Protein AF-A0A4V2B1T0-F1 (afdb_monomer)

Nearest PDB structures (foldseek):
  8rhe-assembly2_B  TM=5.627E-01  e=3.116E-02  Pseudomonas aeruginosa
  6sgb-assembly1_CJ  TM=3.171E-01  e=1.523E+00  Trypanosoma brucei brucei

Mean predicted aligned error: 12.09 Å

Solvent-accessible surface area (backbone atoms only — not comparable to full-atom values): 9733 Å² total; per-residue (Å²): 112,74,61,37,73,74,70,76,44,86,54,61,67,59,48,55,76,68,47,84,47,92,89,48,46,71,71,64,48,46,47,54,60,52,49,53,50,49,52,53,45,62,77,41,36,52,81,80,71,42,92,74,84,76,80,74,83,86,57,62,32,65,38,67,31,88,56,33,33,35,54,67,53,49,30,68,75,68,70,47,60,63,67,64,39,48,72,58,35,76,84,62,48,74,44,30,76,69,55,75,33,55,45,56,48,68,40,73,46,42,42,82,50,74,84,87,54,88,80,68,48,55,67,54,52,35,52,53,48,51,60,54,56,69,68,52,58,61,78,64,44,57,69,73,84,84,69,79,75,71,77,78,77,80,78,84,128

Sequence (157 aa):
MKAVRRLGTEDLEDIIENNKARSFGFASSNFFACLLAAIEVEKNAEKYFGKFDRERPHFFYEVELPTPILMKNLVRFMGVNEEGLLDLNPGFNSLVTKNSSAIPAKYRLRLPIDATNTQIDKEAHARVFLAGFDKIPESFRKISTSAAIKPKRRRNR

pLDDT: mean 82.3, std 14.71, range [39.59, 95.81]

Foldseek 3Di:
DVLCVVQVDPDLVCSLPVVPDPVCDPVNSCVVVVVVVVVVCVVPVCVVPNDDDDDDDFQWAWEFAQFWAQLVLCCVQVVADLVVQCVQCVVDDPCRNVSVGTDGGRDTGIGGDDPPDRPPDSVVVNVVSVVSVVPRPVVRRPPPPPPPPDPPPPDDD

Radius of gyration: 23.96 Å; Cα contacts (8 Å, |Δi|>4): 134; chains: 1; bounding box: 57×37×56 Å

Secondary structure (DSSP, 8-state):
-HHHHHHS---HHHHHHH---TTS-HHHHHHHHHHHHHHHHHHTHHHHH-S-PPPPPP-EEEEE-SS-B-HHHHHHHH---HHHHHHH-TT--HHHHTTSSPBPTT-EEEEEPPTT-SSS-HHHHHHHHHHHHHTS-HHHH----------------

Structure (mmCIF, N/CA/C/O backbone):
data_AF-A0A4V2B1T0-F1
#
_entry.id   AF-A0A4V2B1T0-F1
#
loop_
_atom_site.group_PDB
_atom_site.id
_atom_site.type_symbol
_atom_site.label_atom_id
_atom_site.label_alt_id
_atom_site.label_comp_id
_atom_site.label_asym_id
_atom_site.label_entity_id
_atom_site.label_seq_id
_atom_site.pdbx_PDB_ins_code
_atom_site.Cartn_x
_atom_site.Cartn_y
_atom_site.Cartn_z
_atom_site.occupancy
_atom_site.B_iso_or_equiv
_atom_site.auth_seq_id
_atom_site.auth_comp_id
_atom_site.auth_asym_id
_atom_site.auth_atom_id
_atom_site.pdbx_PDB_model_num
ATOM 1 N N . MET A 1 1 ? -13.746 -14.946 22.143 1.00 67.25 1 MET A N 1
ATOM 2 C CA . MET A 1 1 ? -12.995 -13.947 22.957 1.00 67.25 1 MET A CA 1
ATOM 3 C C . MET A 1 1 ? -12.875 -14.388 24.422 1.00 67.25 1 MET A C 1
ATOM 5 O O . MET A 1 1 ? -13.642 -15.241 24.851 1.00 67.25 1 MET A O 1
ATOM 9 N N . LYS A 1 2 ? -11.915 -13.859 25.204 1.00 78.88 2 LYS A N 1
ATOM 10 C CA . LYS A 1 2 ? -11.743 -14.188 26.643 1.00 78.88 2 LYS A CA 1
ATOM 11 C C . LYS A 1 2 ? -12.812 -13.534 27.538 1.00 78.88 2 LYS A C 1
ATOM 13 O O . LYS A 1 2 ? -13.217 -14.144 28.517 1.00 78.88 2 LYS A O 1
ATOM 18 N N . ALA A 1 3 ? -13.277 -12.334 27.178 1.00 81.62 3 ALA A N 1
ATOM 19 C CA . ALA A 1 3 ? -14.328 -11.605 27.896 1.00 81.62 3 ALA A CA 1
ATOM 20 C C . ALA A 1 3 ? -15.696 -12.294 27.778 1.00 81.62 3 ALA A C 1
ATOM 22 O O . ALA A 1 3 ? -16.270 -12.627 28.806 1.00 81.62 3 ALA A O 1
ATOM 23 N N . VAL A 1 4 ? -16.121 -12.631 26.552 1.00 85.44 4 VAL A N 1
ATOM 24 C CA . VAL A 1 4 ? -17.341 -13.419 26.269 1.00 85.44 4 VAL A CA 1
ATOM 25 C C . VAL A 1 4 ? -17.391 -14.701 27.101 1.00 85.44 4 VAL A C 1
ATOM 27 O O . VAL A 1 4 ? -18.356 -14.957 27.803 1.00 85.44 4 VAL A O 1
ATOM 30 N N . ARG A 1 5 ? -16.298 -15.478 27.125 1.00 85.81 5 ARG A N 1
ATOM 31 C CA . ARG A 1 5 ? -16.227 -16.719 27.919 1.00 85.81 5 ARG A CA 1
ATOM 32 C C . ARG A 1 5 ? -16.289 -16.503 29.432 1.00 85.81 5 ARG A C 1
ATOM 34 O O . ARG A 1 5 ? -16.680 -17.414 30.146 1.00 85.81 5 ARG A O 1
ATOM 41 N N . ARG A 1 6 ? -15.858 -15.339 29.926 1.00 85.06 6 ARG A N 1
ATOM 42 C CA . ARG A 1 6 ? -15.858 -15.026 31.361 1.00 85.06 6 ARG A CA 1
ATOM 43 C C . ARG A 1 6 ? -17.188 -14.430 31.824 1.00 85.06 6 ARG A C 1
ATOM 45 O O . ARG A 1 6 ? -17.564 -14.656 32.964 1.00 85.06 6 ARG A O 1
ATOM 52 N N . LEU A 1 7 ? -17.840 -13.643 30.972 1.00 87.38 7 LEU A N 1
ATOM 53 C CA . LEU A 1 7 ? -19.103 -12.966 31.271 1.00 87.38 7 LEU A CA 1
ATOM 54 C C . LEU A 1 7 ? -20.327 -13.760 30.795 1.00 87.38 7 LEU A C 1
ATOM 56 O O . LEU A 1 7 ? -21.432 -13.459 31.215 1.00 87.38 7 LEU A O 1
ATOM 60 N N . GLY A 1 8 ? -20.135 -14.778 29.950 1.00 89.25 8 GLY A N 1
ATOM 61 C CA . GLY A 1 8 ? -21.218 -15.616 29.432 1.00 89.25 8 GLY A CA 1
ATOM 62 C C . GLY A 1 8 ? -22.148 -14.900 28.451 1.00 89.25 8 GLY A C 1
ATOM 63 O O . GLY A 1 8 ? -23.212 -15.424 28.152 1.00 89.25 8 GLY A O 1
ATOM 64 N N . THR A 1 9 ? -21.752 -13.726 27.958 1.00 87.62 9 THR A N 1
ATOM 65 C CA . THR A 1 9 ? -22.556 -12.869 27.082 1.00 87.62 9 THR A CA 1
ATOM 66 C C . THR A 1 9 ? -21.744 -12.432 25.868 1.00 87.62 9 THR A C 1
ATOM 68 O O . THR A 1 9 ? -20.518 -12.283 25.938 1.00 87.62 9 THR A O 1
ATOM 71 N N . GLU A 1 10 ? -22.437 -12.257 24.750 1.00 85.19 10 GLU A N 1
ATOM 72 C CA . GLU A 1 10 ? -21.926 -11.606 23.541 1.00 85.19 10 GLU A CA 1
ATOM 73 C C . GLU A 1 10 ? -22.434 -10.164 23.422 1.00 85.19 10 GLU A C 1
ATOM 75 O O . GLU A 1 10 ? -22.021 -9.455 22.504 1.00 85.19 10 GLU A O 1
ATOM 80 N N . ASP A 1 11 ? -23.276 -9.725 24.367 1.00 85.69 11 ASP A N 1
ATOM 81 C CA . ASP A 1 11 ? -23.729 -8.345 24.464 1.00 85.69 11 ASP A CA 1
ATOM 82 C C . ASP A 1 11 ? -22.539 -7.437 24.781 1.00 85.69 11 ASP A C 1
ATOM 84 O O . ASP A 1 11 ? -21.805 -7.617 25.760 1.00 85.69 11 ASP A O 1
ATOM 88 N N . LEU A 1 12 ? -22.306 -6.481 23.890 1.00 79.06 12 LEU A N 1
ATOM 89 C CA . LEU A 1 12 ? -21.157 -5.607 23.978 1.00 79.06 12 LEU A CA 1
ATOM 90 C C . LEU A 1 12 ? -21.303 -4.577 25.099 1.00 79.06 12 LEU A C 1
ATOM 92 O O . LEU A 1 12 ? -20.283 -4.219 25.686 1.00 79.06 12 LEU A O 1
ATOM 96 N N . GLU A 1 13 ? -22.521 -4.134 25.419 1.00 84.00 13 GLU A N 1
ATOM 97 C CA . GLU A 1 13 ? -22.778 -3.213 26.531 1.00 84.00 13 GLU A CA 1
ATOM 98 C C . GLU A 1 13 ? -22.405 -3.894 27.850 1.00 84.00 13 GLU A C 1
ATOM 100 O O . GLU A 1 13 ? -21.560 -3.384 28.594 1.00 84.00 13 GLU A O 1
ATOM 105 N N . ASP A 1 14 ? -22.870 -5.131 28.052 1.00 86.06 14 ASP A N 1
ATOM 106 C CA . ASP A 1 14 ? -22.488 -5.950 29.206 1.00 86.06 14 ASP A CA 1
ATOM 107 C C . ASP A 1 14 ? -20.975 -6.185 29.274 1.00 86.06 14 ASP A C 1
ATOM 109 O O . ASP A 1 14 ? -20.371 -6.164 30.352 1.00 86.06 14 ASP A O 1
ATOM 113 N N . ILE A 1 15 ? -20.330 -6.433 28.129 1.00 85.62 15 ILE A N 1
ATOM 114 C CA . ILE A 1 15 ? -18.877 -6.607 28.073 1.00 85.62 15 ILE A CA 1
ATOM 115 C C . ILE A 1 15 ? -18.164 -5.301 28.423 1.00 85.62 15 ILE A C 1
ATOM 117 O O . ILE A 1 15 ? -17.129 -5.350 29.079 1.00 85.62 15 ILE A O 1
ATOM 121 N N . ILE A 1 16 ? -18.658 -4.141 28.006 1.00 82.50 16 ILE A N 1
ATOM 122 C CA . ILE A 1 16 ? -18.024 -2.857 28.304 1.00 82.50 16 ILE A CA 1
ATOM 123 C C . ILE A 1 16 ? -18.153 -2.522 29.795 1.00 82.50 16 ILE A C 1
ATOM 125 O O . ILE A 1 16 ? -17.154 -2.140 30.409 1.00 82.50 16 ILE A O 1
ATOM 129 N N . GLU A 1 17 ? -19.332 -2.717 30.383 1.00 83.75 17 GLU A N 1
ATOM 130 C CA . GLU A 1 17 ? -19.616 -2.364 31.777 1.00 83.75 17 GLU A CA 1
ATOM 131 C C . GLU A 1 17 ? -19.027 -3.364 32.782 1.00 83.75 17 GLU A C 1
ATOM 133 O O . GLU A 1 17 ? -18.433 -2.979 33.793 1.00 83.75 17 GLU A O 1
ATOM 138 N N . ASN A 1 18 ? -19.137 -4.666 32.503 1.00 85.25 18 ASN A N 1
ATOM 139 C CA . ASN A 1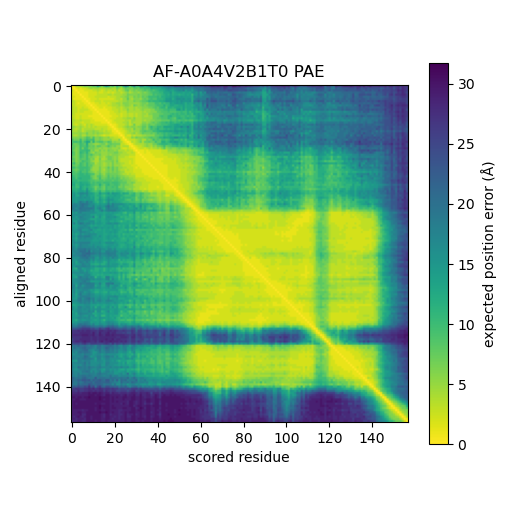 18 ? -18.857 -5.709 33.494 1.00 85.25 18 ASN A CA 1
ATOM 140 C C . ASN A 1 18 ? -17.480 -6.375 33.334 1.00 85.25 18 ASN A C 1
ATOM 142 O O . ASN A 1 18 ? -17.062 -7.196 34.164 1.00 85.25 18 ASN A O 1
ATOM 146 N N . ASN A 1 19 ? -16.707 -6.037 32.298 1.00 84.44 19 ASN A N 1
ATOM 147 C CA . ASN A 1 19 ? -15.397 -6.643 32.067 1.00 84.44 19 ASN A CA 1
ATOM 148 C C . ASN A 1 19 ? -14.296 -6.062 32.969 1.00 84.44 19 ASN A C 1
ATOM 150 O O . ASN A 1 19 ? -13.516 -5.201 32.585 1.00 84.44 19 ASN A O 1
ATOM 154 N N . LYS A 1 20 ? -14.122 -6.670 34.146 1.00 83.06 20 LYS A N 1
ATOM 155 C CA . LYS A 1 20 ? -13.076 -6.324 35.130 1.00 83.06 20 LYS A CA 1
ATOM 156 C C . LYS A 1 20 ? -11.668 -6.862 34.807 1.00 83.06 20 LYS A C 1
ATOM 158 O O . LYS A 1 20 ? -10.882 -7.138 35.710 1.00 83.06 20 LYS A O 1
ATOM 163 N N . ALA A 1 21 ? -11.335 -7.153 33.545 1.00 84.12 21 ALA A N 1
ATOM 164 C CA . ALA A 1 21 ? -9.990 -7.647 33.220 1.00 84.12 21 ALA A CA 1
ATOM 165 C C . ALA A 1 21 ? -8.967 -6.508 33.310 1.00 84.12 21 ALA A C 1
ATOM 167 O O . ALA A 1 21 ? -9.175 -5.467 32.711 1.00 84.12 21 ALA A O 1
ATOM 168 N N . ARG A 1 22 ? -7.805 -6.724 33.945 1.00 81.38 22 ARG A N 1
ATOM 169 C CA . ARG A 1 22 ? -6.729 -5.708 34.011 1.00 81.38 22 ARG A CA 1
ATOM 170 C C . ARG A 1 22 ? -6.265 -5.215 32.630 1.00 81.38 22 ARG A C 1
ATOM 172 O O . ARG A 1 22 ? -5.803 -4.090 32.504 1.00 81.38 22 ARG A O 1
ATOM 179 N N . SER A 1 23 ? -6.373 -6.063 31.608 1.00 80.69 23 SER A N 1
ATOM 180 C CA . SER A 1 23 ? -6.052 -5.728 30.215 1.00 80.69 23 SER A CA 1
ATOM 181 C C . SER A 1 23 ? -7.165 -4.966 29.488 1.00 80.69 23 SER A C 1
ATOM 183 O O . SER A 1 23 ? -6.931 -4.480 28.390 1.00 80.69 23 SER A O 1
ATOM 185 N N . PHE A 1 24 ? -8.375 -4.922 30.048 1.00 77.00 24 PHE A N 1
ATOM 186 C CA . PHE A 1 24 ? -9.532 -4.226 29.497 1.00 77.00 24 PHE A CA 1
ATOM 187 C C . PHE A 1 24 ? -9.781 -2.979 30.343 1.00 77.00 24 PHE A C 1
ATOM 189 O O . PHE A 1 24 ? -10.419 -3.028 31.389 1.00 77.00 24 PHE A O 1
ATOM 196 N N . GLY A 1 25 ? -9.165 -1.879 29.922 1.00 76.06 25 GLY A N 1
ATOM 197 C CA . GLY A 1 25 ? -9.263 -0.589 30.598 1.00 76.06 25 GLY A CA 1
ATOM 198 C C . GLY A 1 25 ? -10.070 0.421 29.791 1.00 76.06 25 GLY A C 1
ATOM 199 O O . GLY A 1 25 ? -10.672 0.090 28.770 1.00 76.06 25 GLY A O 1
ATOM 200 N N . PHE A 1 26 ? -9.994 1.683 30.215 1.00 73.69 26 PHE A N 1
ATOM 201 C CA . PHE A 1 26 ? -10.675 2.817 29.586 1.00 73.69 26 PHE A CA 1
ATOM 202 C C . PHE A 1 26 ? -10.516 2.857 28.057 1.00 73.69 26 PHE A C 1
ATOM 204 O O . PHE A 1 26 ? -11.496 3.019 27.342 1.00 73.69 26 PHE A O 1
ATOM 211 N N . ALA A 1 27 ? -9.306 2.625 27.535 1.00 70.25 27 ALA A N 1
ATOM 212 C CA . ALA A 1 27 ? -9.055 2.642 26.092 1.00 70.25 27 ALA A CA 1
ATOM 213 C C . ALA A 1 27 ? -9.798 1.529 25.325 1.00 70.25 27 ALA A C 1
ATOM 215 O O . ALA A 1 27 ? -10.306 1.769 24.234 1.00 70.25 27 ALA A O 1
ATOM 216 N N . SER A 1 28 ? -9.879 0.318 25.888 1.00 75.19 28 SER A N 1
ATOM 217 C CA . SER A 1 28 ? -10.579 -0.809 25.255 1.00 75.19 28 SER A CA 1
ATOM 218 C C . SER A 1 28 ? -12.099 -0.654 25.314 1.00 75.19 28 SER A C 1
ATOM 220 O O . SER A 1 28 ? -12.778 -1.067 24.382 1.00 75.19 28 SER A O 1
ATOM 222 N N . SER A 1 29 ? -12.616 -0.044 26.384 1.00 74.06 29 SER A N 1
ATOM 223 C CA . SER A 1 29 ? -14.033 0.306 26.536 1.00 74.06 29 SER A CA 1
ATOM 224 C C . SER A 1 29 ? -14.434 1.444 25.584 1.00 74.06 29 SER A C 1
ATOM 226 O O . SER A 1 29 ? -15.401 1.315 24.835 1.00 74.06 29 SER A O 1
ATOM 228 N N . ASN A 1 30 ? -13.636 2.514 25.516 1.00 83.94 30 ASN A N 1
ATOM 229 C CA . ASN A 1 30 ? -13.925 3.677 24.674 1.00 83.94 30 ASN A CA 1
ATOM 230 C C . ASN A 1 30 ? -13.824 3.380 23.167 1.00 83.94 30 ASN A C 1
ATOM 232 O O . ASN A 1 30 ? -14.420 4.083 22.357 1.00 83.94 30 ASN A O 1
ATOM 236 N N . PHE A 1 31 ? -13.106 2.324 22.770 1.00 83.50 31 PHE A N 1
ATOM 237 C CA . PHE A 1 31 ? -12.982 1.943 21.362 1.00 83.50 31 PHE A CA 1
ATOM 238 C C . PHE A 1 31 ? -14.345 1.776 20.678 1.00 83.50 31 PHE A C 1
ATOM 240 O O . PHE A 1 31 ? -14.503 2.197 19.536 1.00 83.50 31 PHE A O 1
ATOM 247 N N . PHE A 1 32 ? -15.338 1.215 21.375 1.00 78.56 32 PHE A N 1
ATOM 248 C CA . PHE A 1 32 ? -16.670 1.028 20.805 1.00 78.56 32 PHE A CA 1
ATOM 249 C C . PHE A 1 32 ? -17.399 2.354 20.576 1.00 78.56 32 PHE A C 1
ATOM 251 O O . PHE A 1 32 ? -17.890 2.592 19.475 1.00 78.56 32 PHE A O 1
ATOM 258 N N . ALA A 1 33 ? -17.406 3.242 21.573 1.00 83.88 33 ALA A N 1
ATOM 259 C CA . ALA A 1 33 ? -18.003 4.568 21.440 1.00 83.88 33 ALA A CA 1
ATOM 260 C C . ALA A 1 33 ? -17.334 5.370 20.313 1.00 83.88 33 ALA A C 1
ATOM 262 O O . ALA A 1 33 ? -18.017 5.971 19.486 1.00 83.88 33 ALA A O 1
ATOM 263 N N . CYS A 1 34 ? -16.002 5.313 20.217 1.00 89.00 34 CYS A N 1
ATOM 264 C CA . CYS A 1 34 ? -15.258 5.938 19.127 1.00 89.00 34 CYS A CA 1
ATOM 265 C C . CYS A 1 34 ? -15.577 5.317 17.760 1.00 89.00 34 CYS A C 1
ATOM 267 O O . CYS A 1 34 ? -15.687 6.053 16.783 1.00 89.00 34 CYS A O 1
ATOM 269 N N . LEU A 1 35 ? -15.743 3.994 17.670 1.00 89.31 35 LEU A N 1
ATOM 270 C CA . LEU A 1 35 ? -16.115 3.318 16.426 1.00 89.31 35 LEU A CA 1
ATOM 271 C C . LEU A 1 35 ? -17.529 3.703 15.980 1.00 89.31 35 LEU A C 1
ATOM 273 O O . LEU A 1 35 ? -17.723 4.029 14.812 1.00 89.31 35 LEU A O 1
ATOM 277 N N . LEU A 1 36 ? -18.503 3.701 16.894 1.00 90.00 36 LEU A N 1
ATOM 278 C CA . LEU A 1 36 ? -19.866 4.146 16.600 1.00 90.00 36 LEU A CA 1
ATOM 279 C C . LEU A 1 36 ? -19.890 5.611 16.164 1.00 90.00 36 LEU A C 1
ATOM 281 O O . LEU A 1 36 ? -20.514 5.931 15.157 1.00 90.00 36 LEU A O 1
ATOM 285 N N . ALA A 1 37 ? -19.163 6.481 16.870 1.00 91.50 37 ALA A N 1
ATOM 286 C CA . ALA A 1 37 ? -19.023 7.879 16.487 1.00 91.50 37 ALA A CA 1
ATOM 287 C C . ALA A 1 37 ? -18.379 8.023 15.099 1.00 91.50 37 ALA A C 1
ATOM 289 O O . ALA A 1 37 ? -18.849 8.815 14.291 1.00 91.50 37 ALA A O 1
ATOM 290 N N . ALA A 1 38 ? -17.346 7.235 14.786 1.00 93.94 38 ALA A N 1
ATOM 291 C CA . ALA A 1 38 ? -16.712 7.246 13.471 1.00 93.94 38 ALA A CA 1
ATOM 292 C C . ALA A 1 38 ? -17.670 6.786 12.359 1.00 93.94 38 ALA A C 1
ATOM 294 O O . ALA A 1 38 ? -17.712 7.413 11.306 1.00 93.94 38 ALA A O 1
ATOM 295 N N . ILE A 1 39 ? -18.469 5.738 12.596 1.00 93.62 39 ILE A N 1
ATOM 296 C CA . ILE A 1 39 ? -19.494 5.265 11.650 1.00 93.62 39 ILE A CA 1
ATOM 297 C C . ILE A 1 39 ? -20.583 6.326 11.452 1.00 93.62 39 ILE A C 1
ATOM 299 O O . ILE A 1 39 ? -21.005 6.572 10.325 1.00 93.62 39 ILE A O 1
ATOM 303 N N . GLU A 1 40 ? -21.035 6.967 12.529 1.00 95.12 40 GLU A N 1
ATOM 304 C CA . GLU A 1 40 ? -22.026 8.046 12.469 1.00 95.12 40 GLU A CA 1
ATOM 305 C C . GLU A 1 40 ? -21.499 9.242 11.665 1.00 95.12 40 GLU A C 1
ATOM 307 O O . GLU A 1 40 ? -22.202 9.780 10.807 1.00 95.12 40 GLU A O 1
ATOM 312 N N . VAL A 1 41 ? -20.243 9.629 11.897 1.00 94.25 41 VAL A N 1
ATOM 313 C CA . VAL A 1 41 ? -19.569 10.700 11.156 1.00 94.25 41 VAL A CA 1
ATOM 314 C C . VAL A 1 41 ? -19.362 10.320 9.688 1.00 94.25 41 VAL A C 1
ATOM 316 O O . VAL A 1 41 ? -19.552 11.171 8.828 1.00 94.25 41 VAL A O 1
ATOM 319 N N . GLU A 1 42 ? -19.030 9.067 9.370 1.00 91.19 42 GLU A N 1
ATOM 320 C CA . GLU A 1 42 ? -18.855 8.592 7.987 1.00 91.19 42 GLU A CA 1
ATOM 321 C C . GLU A 1 42 ? -20.173 8.609 7.197 1.00 91.19 42 GLU A C 1
ATOM 323 O O . GLU A 1 42 ? -20.219 9.134 6.079 1.00 91.19 42 GLU A O 1
ATOM 328 N N . LYS A 1 43 ? -21.264 8.120 7.802 1.00 92.12 43 LYS A N 1
ATOM 329 C CA . LYS A 1 43 ? -22.605 8.121 7.194 1.00 92.12 43 LYS A CA 1
ATOM 330 C C . LYS A 1 43 ? -23.157 9.526 6.993 1.00 92.12 43 LYS A C 1
ATOM 332 O O . LYS A 1 43 ? -23.838 9.784 6.005 1.00 92.12 43 LYS A O 1
ATOM 337 N N . ASN A 1 44 ? -22.849 10.433 7.915 1.00 93.19 44 ASN A N 1
ATOM 338 C CA . ASN A 1 44 ? -23.315 11.815 7.893 1.00 93.19 44 ASN A CA 1
ATOM 339 C C . ASN A 1 44 ? -22.184 12.793 7.545 1.00 93.19 44 ASN A C 1
ATOM 341 O O . ASN A 1 44 ? -22.180 13.927 8.024 1.00 93.19 44 ASN A O 1
ATOM 345 N N . ALA A 1 45 ? -21.213 12.381 6.727 1.00 91.25 45 ALA A N 1
ATOM 346 C CA . ALA A 1 45 ? -20.004 13.169 6.497 1.00 91.25 45 ALA A CA 1
ATOM 347 C C . ALA A 1 45 ? -20.304 14.584 5.973 1.00 91.25 45 ALA A C 1
ATOM 349 O O . ALA A 1 45 ? -19.663 15.539 6.404 1.00 91.25 45 ALA A O 1
ATOM 350 N N . GLU A 1 46 ? -21.331 14.748 5.131 1.00 92.94 46 GLU A N 1
ATOM 351 C CA . GLU A 1 46 ? -21.737 16.070 4.634 1.00 92.94 46 GLU A CA 1
ATOM 352 C C . GLU A 1 46 ? -22.203 17.025 5.743 1.00 92.94 46 GLU A C 1
ATOM 354 O O . GLU A 1 46 ? -21.974 18.230 5.663 1.00 92.94 46 GLU A O 1
ATOM 359 N N . LYS A 1 47 ? -22.817 16.502 6.812 1.00 94.00 47 LYS A N 1
ATOM 360 C CA . LYS A 1 47 ? -23.257 17.299 7.966 1.00 94.00 47 LYS A CA 1
ATOM 361 C C . LYS A 1 47 ? -22.072 17.869 8.745 1.00 94.00 47 LYS A C 1
ATOM 363 O O . LYS A 1 47 ? -22.164 18.981 9.257 1.00 94.00 47 LYS A O 1
ATOM 368 N N . TYR A 1 48 ? -20.989 17.101 8.868 1.00 92.12 48 TYR A N 1
ATOM 369 C CA . TYR A 1 48 ? -19.830 17.463 9.689 1.00 92.12 48 TYR A CA 1
ATOM 370 C C . TYR A 1 48 ? -18.736 18.195 8.902 1.00 92.12 48 TYR A C 1
ATOM 372 O O . TYR A 1 48 ? -18.058 19.049 9.467 1.00 92.12 48 TYR A O 1
ATOM 380 N N . PHE A 1 49 ? -18.578 17.886 7.612 1.00 90.94 49 PHE A N 1
ATOM 381 C CA . PHE A 1 49 ? -17.499 18.403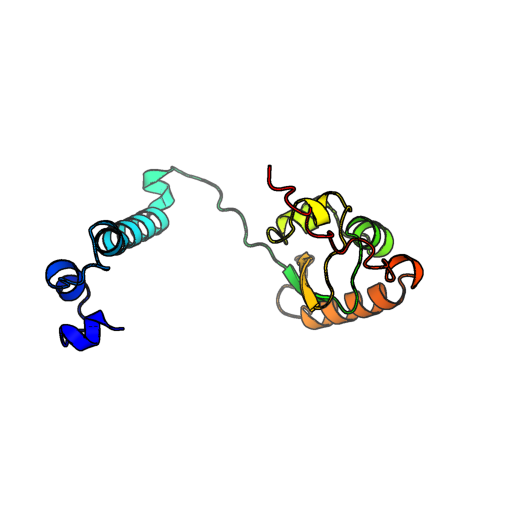 6.763 1.00 90.94 49 PHE A CA 1
ATOM 382 C C . PHE A 1 49 ? -17.990 19.260 5.584 1.00 90.94 49 PHE A C 1
ATOM 384 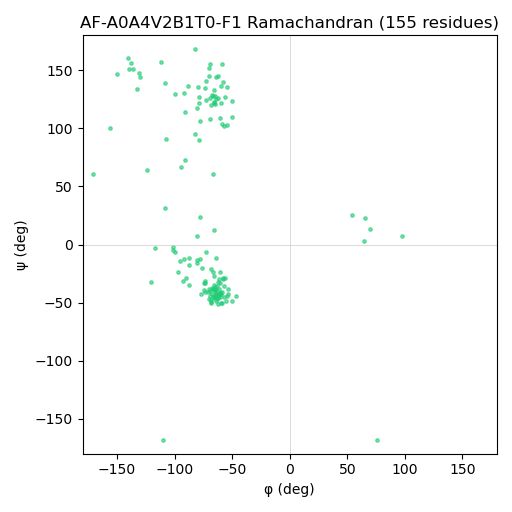O O . PHE A 1 49 ? -17.170 19.820 4.859 1.00 90.94 49 PHE A O 1
ATOM 391 N N . GLY A 1 50 ? -19.306 19.403 5.391 1.00 91.88 50 GLY A N 1
ATOM 392 C CA . GLY A 1 50 ? -19.886 20.072 4.224 1.00 91.88 50 GLY A CA 1
ATOM 393 C C . GLY A 1 50 ? -19.837 19.198 2.968 1.00 91.88 50 GLY A C 1
ATOM 394 O O . GLY A 1 50 ? -19.556 18.005 3.032 1.00 91.88 50 GLY A O 1
ATOM 395 N N . LYS A 1 51 ? -20.115 19.779 1.798 1.00 90.69 51 LYS A N 1
ATOM 396 C CA . LYS A 1 51 ? -19.975 19.05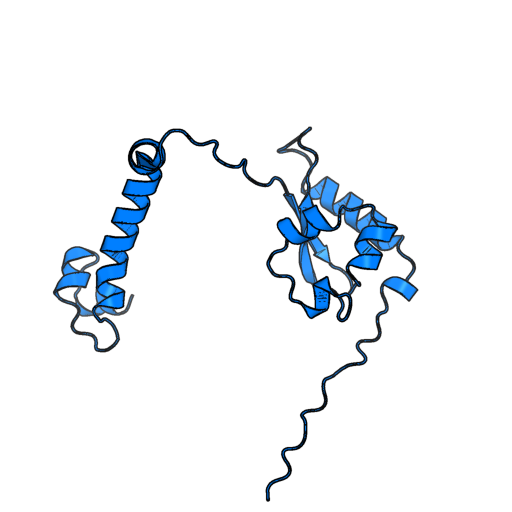6 0.525 1.00 90.69 51 LYS A CA 1
ATOM 397 C C . LYS A 1 51 ? -18.495 18.890 0.190 1.00 90.69 51 LYS A C 1
ATOM 399 O O . LYS A 1 51 ? -17.779 19.884 0.099 1.00 90.69 51 LYS A O 1
ATOM 404 N N . PHE A 1 52 ? -18.063 17.655 -0.026 1.00 86.06 52 PHE A N 1
ATOM 405 C CA . PHE A 1 52 ? -16.714 17.327 -0.475 1.00 86.06 52 PHE A CA 1
ATOM 406 C C . PHE A 1 52 ? -16.762 16.208 -1.511 1.00 86.06 52 PHE A C 1
ATOM 408 O O . PHE A 1 52 ? -17.645 15.348 -1.480 1.00 86.06 52 PHE A O 1
ATOM 415 N N . ASP A 1 53 ? -15.786 16.208 -2.411 1.00 84.38 53 ASP A N 1
ATOM 416 C CA . ASP A 1 53 ? -15.622 15.130 -3.374 1.00 84.38 53 ASP A CA 1
ATOM 417 C C . ASP A 1 53 ? -14.910 13.958 -2.702 1.00 84.38 53 ASP A C 1
ATOM 419 O O . ASP A 1 53 ? -13.771 14.070 -2.243 1.00 84.38 53 ASP A O 1
ATOM 423 N N . ARG A 1 54 ? -15.593 12.812 -2.626 1.00 81.94 54 ARG A N 1
ATOM 424 C CA . ARG A 1 54 ? -14.964 11.567 -2.181 1.00 81.94 54 ARG A CA 1
ATOM 425 C C . ARG A 1 54 ? -13.925 11.151 -3.218 1.00 81.94 54 ARG A C 1
ATOM 427 O O . ARG A 1 54 ? -14.237 11.029 -4.405 1.00 81.94 54 ARG A O 1
ATOM 434 N N . GLU A 1 55 ? -12.706 10.895 -2.756 1.00 81.44 55 GLU A N 1
ATOM 435 C CA . GLU A 1 55 ? -11.670 10.325 -3.606 1.00 81.44 55 GLU A CA 1
ATOM 436 C C . GLU A 1 55 ? -12.138 8.968 -4.149 1.00 81.44 55 GLU A C 1
ATOM 438 O O . GLU A 1 55 ? -12.757 8.161 -3.445 1.00 81.44 55 GLU A O 1
ATOM 443 N N . ARG A 1 56 ? -11.909 8.737 -5.443 1.00 77.31 56 ARG A N 1
ATOM 444 C CA . ARG A 1 56 ? -12.355 7.506 -6.096 1.00 77.31 56 ARG A CA 1
ATOM 445 C C . ARG A 1 56 ? -11.518 6.330 -5.587 1.00 77.31 56 ARG A C 1
ATOM 447 O O . ARG A 1 56 ? -10.316 6.496 -5.388 1.00 77.31 56 ARG A O 1
ATOM 454 N N . PRO A 1 57 ? -12.105 5.129 -5.441 1.00 76.31 57 PRO A N 1
ATOM 455 C CA . PRO A 1 57 ? -11.332 3.943 -5.100 1.00 76.31 57 PRO A CA 1
ATOM 456 C C . PRO A 1 57 ? -10.179 3.741 -6.086 1.00 76.31 57 PRO A C 1
ATOM 458 O O . PRO A 1 57 ? -10.375 3.827 -7.300 1.00 76.31 57 PRO A O 1
ATOM 461 N N . HIS A 1 58 ? -8.989 3.427 -5.575 1.00 76.19 58 HIS A N 1
ATOM 462 C CA . HIS A 1 58 ? -7.876 3.040 -6.432 1.00 76.19 58 HIS A CA 1
ATOM 463 C C . HIS A 1 58 ? -8.185 1.705 -7.120 1.00 76.19 58 HIS A C 1
ATOM 465 O O . HIS A 1 58 ? -8.391 0.683 -6.459 1.00 76.19 58 HIS A O 1
ATOM 471 N N . PHE A 1 59 ? -8.179 1.696 -8.452 1.00 82.88 59 PHE A N 1
ATOM 472 C CA . PHE A 1 59 ? -8.262 0.470 -9.239 1.00 82.88 59 PHE A CA 1
ATOM 473 C C . PHE A 1 59 ? -6.853 -0.051 -9.524 1.00 82.88 59 PHE A C 1
ATOM 475 O O . PHE A 1 59 ? -6.068 0.581 -10.230 1.00 82.88 59 PHE A O 1
ATOM 482 N N . PHE A 1 60 ? -6.533 -1.215 -8.962 1.00 89.19 60 PHE A N 1
ATOM 483 C CA . PHE A 1 60 ? -5.235 -1.861 -9.129 1.00 89.19 60 PHE A CA 1
ATOM 484 C C . PHE A 1 60 ? -5.364 -3.382 -9.279 1.00 89.19 60 PHE A C 1
ATOM 486 O O . PHE A 1 60 ? -6.367 -3.996 -8.880 1.00 89.19 60 PHE A O 1
ATOM 493 N N . TYR A 1 61 ? -4.317 -3.992 -9.834 1.00 90.56 61 TYR A N 1
ATOM 494 C CA . TYR A 1 61 ? -4.063 -5.431 -9.772 1.00 90.56 61 TYR A CA 1
ATOM 495 C C . TYR A 1 61 ? -2.835 -5.717 -8.913 1.00 90.56 61 TYR A C 1
ATOM 497 O O . TYR A 1 61 ? -1.988 -4.848 -8.705 1.00 90.56 61 TYR A O 1
ATOM 505 N N . GLU A 1 62 ? -2.763 -6.939 -8.392 1.00 93.06 62 GLU A N 1
ATOM 506 C CA . GLU A 1 62 ? -1.623 -7.416 -7.615 1.00 93.06 62 GLU A CA 1
ATOM 507 C C . GLU A 1 62 ? -0.838 -8.446 -8.423 1.00 93.06 62 GLU A C 1
ATOM 509 O O . GLU A 1 62 ? -1.417 -9.315 -9.076 1.00 93.06 62 GLU A O 1
ATOM 514 N N . VAL A 1 63 ? 0.487 -8.366 -8.344 1.00 94.12 63 VAL A N 1
ATOM 515 C CA . VAL A 1 63 ? 1.397 -9.369 -8.892 1.00 94.12 63 VAL A CA 1
ATOM 516 C C . VAL A 1 63 ? 2.454 -9.729 -7.858 1.00 94.12 63 VAL A C 1
ATOM 518 O O . VAL A 1 63 ? 3.027 -8.862 -7.199 1.00 94.12 63 VAL A O 1
ATOM 521 N N . GLU A 1 64 ? 2.707 -11.023 -7.686 1.00 95.38 64 GLU A N 1
ATOM 522 C CA . GLU A 1 64 ? 3.793 -11.488 -6.831 1.00 95.38 64 GLU A CA 1
ATOM 523 C C . GLU A 1 64 ? 5.122 -11.360 -7.582 1.00 95.38 64 GLU A C 1
ATOM 525 O O . GLU A 1 64 ? 5.287 -11.928 -8.661 1.00 95.38 64 GLU A O 1
ATOM 530 N N . LEU A 1 65 ? 6.073 -10.606 -7.023 1.00 93.06 65 LEU A N 1
ATOM 531 C CA . LEU A 1 65 ? 7.371 -10.394 -7.664 1.00 93.06 65 LEU A CA 1
ATOM 532 C C . LEU A 1 65 ? 8.209 -11.686 -7.684 1.00 93.06 65 LEU A C 1
ATOM 534 O O . LEU A 1 65 ? 8.575 -12.175 -6.610 1.00 93.06 65 LEU A O 1
ATOM 538 N N . PRO A 1 66 ? 8.602 -12.205 -8.865 1.00 92.06 66 PRO A N 1
ATOM 539 C CA . PRO A 1 66 ? 9.371 -13.450 -8.950 1.00 92.06 66 PRO A CA 1
ATOM 540 C C . PRO A 1 66 ? 10.775 -13.331 -8.347 1.00 92.06 66 PRO A C 1
ATOM 542 O O . PRO A 1 66 ? 11.267 -14.244 -7.685 1.00 92.06 66 PRO A O 1
ATOM 545 N N . THR A 1 67 ? 11.426 -12.186 -8.561 1.00 91.88 67 THR A N 1
ATOM 546 C CA . THR A 1 67 ? 12.789 -11.906 -8.099 1.00 91.88 67 THR A CA 1
ATOM 547 C C . THR A 1 67 ? 12.889 -10.492 -7.539 1.00 91.88 67 THR A C 1
ATOM 549 O O . THR A 1 67 ? 12.107 -9.627 -7.942 1.00 91.88 67 THR A O 1
ATOM 552 N N . PRO A 1 68 ? 13.866 -10.210 -6.660 1.00 92.69 68 PRO A N 1
ATOM 553 C CA . PRO A 1 68 ? 14.067 -8.859 -6.161 1.00 92.69 68 PRO A CA 1
ATOM 554 C C . PRO A 1 68 ? 14.420 -7.886 -7.293 1.00 92.69 68 PRO A C 1
ATOM 556 O O . PRO A 1 68 ? 15.116 -8.251 -8.238 1.00 92.69 68 PRO A O 1
ATOM 559 N N . ILE A 1 69 ? 13.967 -6.636 -7.198 1.00 93.12 69 ILE A N 1
ATOM 560 C CA . ILE A 1 69 ? 14.269 -5.599 -8.196 1.00 93.12 69 ILE A CA 1
ATOM 561 C C . ILE A 1 69 ? 14.303 -4.206 -7.552 1.00 93.12 69 ILE A C 1
ATOM 563 O O . ILE A 1 69 ? 13.568 -3.938 -6.604 1.00 93.12 69 ILE A O 1
ATOM 567 N N . LEU A 1 70 ? 15.161 -3.302 -8.041 1.00 94.00 70 LEU A N 1
ATOM 568 C CA . LEU A 1 70 ? 15.115 -1.891 -7.635 1.00 94.00 70 LEU A CA 1
ATOM 569 C C . LEU A 1 70 ? 13.903 -1.216 -8.277 1.00 94.00 70 LEU A C 1
ATOM 571 O O . LEU A 1 70 ? 13.641 -1.417 -9.464 1.00 94.00 70 LEU A O 1
ATOM 575 N N . MET A 1 71 ? 13.234 -0.346 -7.525 1.00 93.62 71 MET A N 1
ATOM 576 C CA . MET A 1 71 ? 12.070 0.407 -7.998 1.00 93.62 71 MET A CA 1
ATOM 577 C C . MET A 1 71 ? 12.370 1.177 -9.297 1.00 93.62 71 MET A C 1
ATOM 579 O O . MET A 1 71 ? 11.615 1.082 -10.257 1.00 93.62 71 MET A O 1
ATOM 583 N N . LYS A 1 72 ? 13.539 1.822 -9.397 1.00 92.94 72 LYS A N 1
ATOM 584 C CA . LYS A 1 72 ? 13.983 2.538 -10.605 1.00 92.94 72 LYS A CA 1
ATOM 585 C C . LYS A 1 72 ? 14.107 1.643 -11.840 1.00 92.94 72 LYS A C 1
ATOM 587 O O . LYS A 1 72 ? 13.888 2.104 -12.953 1.00 92.94 72 LYS A O 1
ATOM 592 N N . ASN A 1 73 ? 14.483 0.373 -11.663 1.00 92.81 73 ASN A N 1
ATOM 593 C CA . ASN A 1 73 ? 14.591 -0.566 -12.780 1.00 92.81 73 ASN A CA 1
ATOM 594 C C . ASN A 1 73 ? 13.190 -0.962 -13.240 1.00 92.81 73 ASN A C 1
ATOM 596 O O . ASN A 1 73 ? 12.934 -1.012 -14.436 1.00 92.81 73 ASN A O 1
ATOM 600 N N . LEU A 1 74 ? 12.282 -1.191 -12.292 1.00 91.00 74 LEU A N 1
ATOM 601 C CA . LEU A 1 74 ? 10.891 -1.477 -12.598 1.00 91.00 74 LEU A CA 1
ATOM 602 C C . LEU A 1 74 ? 10.244 -0.320 -13.379 1.00 91.00 74 LEU A C 1
ATOM 604 O O . LEU A 1 74 ? 9.722 -0.552 -14.462 1.00 91.00 74 LEU A O 1
ATOM 608 N N . VAL A 1 75 ? 10.371 0.918 -12.891 1.00 92.31 75 VAL A N 1
ATOM 609 C CA . VAL A 1 75 ? 9.897 2.137 -13.576 1.00 92.31 75 VAL A CA 1
ATOM 610 C C . VAL A 1 75 ? 10.501 2.245 -14.980 1.00 92.31 75 VAL A C 1
ATOM 612 O O . VAL A 1 75 ? 9.778 2.396 -15.961 1.00 92.31 75 VAL A O 1
ATOM 615 N N . ARG A 1 76 ? 11.825 2.079 -15.102 1.00 91.31 76 ARG A N 1
ATOM 616 C CA . ARG A 1 76 ? 12.544 2.200 -16.379 1.00 91.31 76 ARG A CA 1
ATOM 617 C C . ARG A 1 76 ? 12.128 1.163 -17.421 1.00 91.31 76 ARG A C 1
ATOM 619 O O . ARG A 1 76 ? 11.983 1.515 -18.585 1.00 91.31 76 ARG A O 1
ATOM 626 N N . PHE A 1 77 ? 12.040 -0.111 -17.043 1.00 90.44 77 PHE A N 1
ATOM 627 C CA . PHE A 1 77 ? 11.832 -1.198 -18.006 1.00 90.44 77 PHE A CA 1
ATOM 628 C C . PHE A 1 77 ? 10.357 -1.507 -18.256 1.00 90.44 77 PHE A C 1
ATOM 630 O O . PHE A 1 77 ? 10.022 -1.957 -19.347 1.00 90.44 77 PHE A O 1
ATOM 637 N N . MET A 1 78 ? 9.489 -1.265 -17.272 1.00 88.31 78 MET A N 1
ATOM 638 C CA . MET A 1 78 ? 8.054 -1.543 -17.382 1.00 88.31 78 MET A CA 1
ATOM 639 C C . MET A 1 78 ? 7.225 -0.294 -17.698 1.00 88.31 78 MET A C 1
ATOM 641 O O . MET A 1 78 ? 6.027 -0.419 -17.918 1.00 88.31 78 MET A O 1
ATOM 645 N N . GLY A 1 79 ? 7.832 0.901 -17.710 1.00 86.38 79 GLY A N 1
ATOM 646 C CA . GLY A 1 79 ? 7.139 2.153 -18.030 1.00 86.38 79 GLY A CA 1
ATOM 647 C C . GLY A 1 79 ? 6.069 2.545 -17.008 1.00 86.38 79 GLY A C 1
ATOM 648 O O . GLY A 1 79 ? 5.133 3.264 -17.343 1.00 86.38 79 GLY A O 1
ATOM 649 N N . VAL A 1 80 ? 6.175 2.049 -15.774 1.00 86.81 80 VAL A N 1
ATOM 650 C CA . VAL A 1 80 ? 5.215 2.341 -14.703 1.00 86.81 80 VAL A CA 1
ATOM 651 C C . VAL A 1 80 ? 5.528 3.712 -14.111 1.00 86.81 80 VAL A C 1
ATOM 653 O O . VAL A 1 80 ? 6.690 4.000 -13.834 1.00 86.81 80 VAL A O 1
ATOM 656 N N . ASN A 1 81 ? 4.505 4.538 -13.879 1.00 88.81 81 ASN A N 1
ATOM 657 C CA . ASN A 1 81 ? 4.671 5.822 -13.198 1.00 88.81 81 ASN A CA 1
ATOM 658 C C . ASN A 1 81 ? 5.180 5.611 -11.758 1.00 88.81 81 ASN A C 1
ATOM 660 O O . ASN A 1 81 ? 4.565 4.872 -10.991 1.00 88.81 81 ASN A O 1
ATOM 664 N N . GLU A 1 82 ? 6.284 6.268 -11.396 1.00 91.06 82 GLU A N 1
ATOM 665 C CA . GLU A 1 82 ? 6.893 6.180 -10.065 1.00 91.06 82 GLU A CA 1
ATOM 666 C C . GLU A 1 82 ? 5.954 6.690 -8.968 1.00 91.06 82 GLU A C 1
ATOM 668 O O . GLU A 1 82 ? 5.768 5.996 -7.972 1.00 91.06 82 GLU A O 1
ATOM 673 N N . GLU A 1 83 ? 5.316 7.846 -9.166 1.00 91.00 83 GLU A N 1
ATOM 674 C CA . GLU A 1 83 ? 4.403 8.437 -8.175 1.00 91.00 83 GLU A CA 1
ATOM 675 C C . GLU A 1 83 ? 3.206 7.516 -7.924 1.00 91.00 83 GLU A C 1
ATOM 677 O O . GLU A 1 83 ? 2.976 7.083 -6.797 1.00 91.00 83 GLU A O 1
ATOM 682 N N . GLY A 1 84 ? 2.535 7.078 -8.995 1.00 89.56 84 GLY A N 1
ATOM 683 C CA . GLY A 1 84 ? 1.413 6.143 -8.883 1.00 89.56 84 GLY A CA 1
ATOM 684 C C . GLY A 1 84 ? 1.809 4.791 -8.278 1.00 89.56 84 GLY A C 1
ATOM 685 O O . GLY A 1 84 ? 1.006 4.151 -7.601 1.00 89.56 84 GLY A O 1
ATOM 686 N N . LEU A 1 85 ? 3.053 4.343 -8.475 1.00 91.00 85 LEU A N 1
ATOM 687 C CA . LEU A 1 85 ? 3.554 3.131 -7.834 1.00 91.00 85 LEU A CA 1
ATOM 688 C C . LEU A 1 85 ? 3.730 3.321 -6.320 1.00 91.00 85 LEU A C 1
ATOM 690 O O . LEU A 1 85 ? 3.409 2.403 -5.564 1.00 91.00 85 LEU A O 1
ATOM 694 N N . LEU A 1 86 ? 4.223 4.479 -5.875 1.00 93.12 86 LEU A N 1
ATOM 695 C CA . LEU A 1 86 ? 4.354 4.812 -4.454 1.00 93.12 86 LEU A CA 1
ATOM 696 C C . LEU A 1 86 ? 2.982 4.933 -3.781 1.00 93.12 86 LEU A C 1
ATOM 698 O O . LEU A 1 86 ? 2.783 4.339 -2.721 1.00 93.12 86 LEU A O 1
ATOM 702 N N . ASP A 1 87 ? 2.035 5.609 -4.431 1.00 91.31 87 ASP A N 1
ATOM 703 C CA . ASP A 1 87 ? 0.670 5.797 -3.926 1.00 91.31 87 ASP A CA 1
ATOM 704 C C . ASP A 1 87 ? -0.048 4.456 -3.728 1.00 91.31 87 ASP A C 1
ATOM 706 O O . ASP A 1 87 ? -0.698 4.214 -2.709 1.00 91.31 87 ASP A O 1
ATOM 710 N N . LEU A 1 88 ? 0.128 3.526 -4.672 1.00 92.31 88 LEU A N 1
ATOM 711 C CA . LEU A 1 88 ? -0.474 2.194 -4.594 1.00 92.31 88 LEU A CA 1
ATOM 712 C C . LEU A 1 88 ? 0.241 1.250 -3.616 1.00 92.31 88 LEU A C 1
ATOM 714 O O . LEU A 1 88 ? -0.365 0.269 -3.170 1.00 92.31 88 LEU A O 1
ATOM 718 N N . ASN A 1 89 ? 1.504 1.514 -3.264 1.00 94.81 89 ASN A N 1
ATOM 719 C CA . ASN A 1 89 ? 2.329 0.643 -2.419 1.00 94.81 89 ASN A CA 1
ATOM 720 C C . ASN A 1 89 ? 2.877 1.381 -1.178 1.00 94.81 89 ASN A C 1
ATOM 722 O O . ASN A 1 89 ? 4.095 1.442 -0.981 1.00 94.81 89 ASN A O 1
ATOM 726 N N . PRO A 1 90 ? 2.009 1.835 -0.248 1.00 92.12 90 P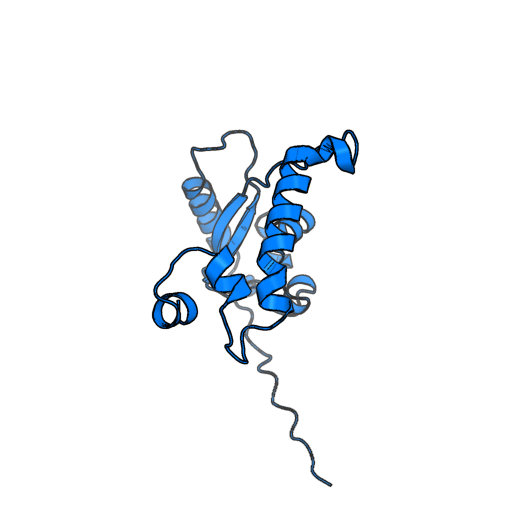RO A N 1
ATOM 727 C CA . PRO A 1 90 ? 2.435 2.528 0.975 1.00 92.12 90 PRO A CA 1
ATOM 728 C C . PRO A 1 90 ? 3.278 1.649 1.918 1.00 92.12 90 PRO A C 1
ATOM 730 O O . PRO A 1 90 ? 3.882 2.140 2.868 1.00 92.12 90 PRO A O 1
ATOM 733 N N . GLY A 1 91 ? 3.341 0.335 1.667 1.00 91.94 91 GLY A N 1
ATOM 734 C CA . GLY A 1 91 ? 4.224 -0.591 2.378 1.00 91.94 91 GLY A CA 1
ATOM 735 C C . GLY A 1 91 ? 5.707 -0.467 2.006 1.00 91.94 91 GLY A C 1
ATOM 736 O O . GLY A 1 91 ? 6.539 -1.136 2.622 1.00 91.94 91 GLY A O 1
ATOM 737 N N . PHE A 1 92 ? 6.066 0.346 1.010 1.00 94.31 92 PHE A N 1
ATOM 738 C CA . PHE A 1 92 ? 7.464 0.607 0.693 1.00 94.31 92 PHE A CA 1
ATOM 739 C C . PHE A 1 92 ? 8.141 1.427 1.787 1.00 94.31 92 PHE A C 1
ATOM 741 O O . PHE A 1 92 ? 7.710 2.513 2.163 1.00 94.31 92 PHE A O 1
ATOM 748 N N . ASN A 1 93 ? 9.258 0.905 2.288 1.00 92.56 93 ASN A N 1
ATOM 749 C CA . ASN A 1 93 ? 10.090 1.633 3.233 1.00 92.56 93 ASN A CA 1
ATOM 750 C C . ASN A 1 93 ? 11.027 2.613 2.510 1.00 92.56 93 ASN A C 1
ATOM 752 O O . ASN A 1 93 ? 11.252 2.533 1.301 1.00 92.56 93 ASN A O 1
ATOM 756 N N . SER A 1 94 ? 11.653 3.500 3.284 1.00 93.31 94 SER A N 1
ATOM 757 C CA . SER A 1 94 ? 12.565 4.521 2.760 1.00 93.31 94 SER A CA 1
ATOM 758 C C . SER A 1 94 ? 13.785 3.963 2.017 1.00 93.31 94 SER A C 1
ATOM 760 O O . SER A 1 94 ? 14.366 4.667 1.196 1.00 93.31 94 SER A O 1
ATOM 762 N N . LEU A 1 95 ? 14.194 2.717 2.283 1.00 93.56 95 LEU A N 1
ATOM 763 C CA . LEU A 1 95 ? 15.303 2.081 1.570 1.00 93.56 95 LEU A CA 1
ATOM 764 C C . LEU A 1 95 ? 14.883 1.665 0.159 1.00 93.56 95 LEU A C 1
ATOM 766 O O . LEU A 1 95 ? 15.667 1.824 -0.774 1.00 93.56 95 LEU A O 1
ATOM 770 N N . VAL A 1 96 ? 13.657 1.163 0.000 1.00 93.56 96 VAL A N 1
ATOM 771 C CA . VAL A 1 96 ? 13.077 0.812 -1.301 1.00 93.56 96 VAL A CA 1
ATOM 772 C C . VAL A 1 96 ? 12.828 2.069 -2.131 1.00 93.56 96 VAL A C 1
ATOM 774 O O . VAL A 1 96 ? 13.299 2.142 -3.265 1.00 93.56 96 VAL A O 1
ATOM 777 N N . THR A 1 97 ? 12.180 3.090 -1.556 1.00 93.19 97 THR A N 1
ATOM 778 C CA . THR A 1 97 ? 11.848 4.326 -2.289 1.00 93.19 97 THR A CA 1
ATOM 779 C C . THR A 1 97 ? 13.095 5.100 -2.721 1.00 93.19 97 THR A C 1
ATOM 781 O O . THR A 1 97 ? 13.167 5.595 -3.840 1.00 93.19 97 THR A O 1
ATOM 784 N N . LYS A 1 98 ? 14.153 5.118 -1.898 1.00 93.19 98 LYS A N 1
ATOM 785 C CA . LYS A 1 98 ? 15.457 5.712 -2.257 1.00 93.19 98 LYS A CA 1
ATOM 786 C C . LYS A 1 98 ? 16.335 4.805 -3.122 1.00 93.19 98 LYS A C 1
ATOM 788 O O . LYS A 1 98 ? 17.510 5.109 -3.317 1.00 93.19 98 LYS A O 1
ATOM 793 N N . ASN A 1 99 ? 15.820 3.670 -3.600 1.00 91.75 99 ASN A N 1
ATOM 794 C CA . ASN A 1 99 ? 16.571 2.689 -4.390 1.00 91.75 99 ASN A CA 1
ATOM 795 C C . ASN A 1 99 ? 17.870 2.194 -3.717 1.00 91.75 99 ASN A C 1
ATOM 797 O O . ASN A 1 99 ? 18.810 1.773 -4.391 1.00 91.75 99 ASN A O 1
ATOM 801 N N . SER A 1 100 ? 17.923 2.251 -2.384 1.00 90.25 100 SER A N 1
ATOM 802 C CA . SER A 1 100 ? 19.021 1.744 -1.551 1.00 90.25 100 SER A CA 1
ATOM 803 C C . SER A 1 100 ? 18.841 0.264 -1.197 1.00 90.25 100 SER A C 1
ATOM 805 O O . SER A 1 100 ? 19.796 -0.401 -0.806 1.00 90.25 100 SER A O 1
ATOM 807 N N . SER A 1 101 ? 17.621 -0.259 -1.340 1.00 91.38 101 SER A N 1
ATOM 808 C CA . SER A 1 101 ? 17.277 -1.675 -1.228 1.00 91.38 101 SER A CA 1
ATOM 809 C C . SER A 1 101 ? 16.332 -2.074 -2.358 1.00 91.38 101 SER A C 1
ATOM 811 O O . SER A 1 101 ? 15.543 -1.262 -2.840 1.00 91.38 101 SER A O 1
ATOM 813 N N . ALA A 1 102 ? 16.391 -3.342 -2.758 1.00 93.56 102 ALA A N 1
ATOM 814 C CA . ALA A 1 102 ? 15.428 -3.923 -3.683 1.00 93.56 102 ALA A CA 1
ATOM 815 C C . ALA A 1 102 ? 14.052 -4.076 -3.025 1.00 93.56 102 ALA A C 1
ATOM 817 O O . ALA A 1 102 ? 13.964 -4.311 -1.815 1.00 93.56 102 ALA A O 1
ATOM 818 N N . ILE A 1 103 ? 13.000 -4.025 -3.843 1.00 93.62 103 ILE A N 1
ATOM 819 C CA . ILE A 1 103 ? 11.719 -4.638 -3.504 1.00 93.62 103 ILE A CA 1
ATOM 820 C C . ILE A 1 103 ? 11.984 -6.149 -3.423 1.00 93.62 103 ILE A C 1
ATOM 822 O O . ILE A 1 103 ? 12.568 -6.703 -4.360 1.00 93.62 103 ILE A O 1
ATOM 826 N N . PRO A 1 104 ? 11.648 -6.819 -2.310 1.00 92.56 104 PRO A N 1
ATOM 827 C CA . PRO A 1 104 ? 11.962 -8.229 -2.139 1.00 92.56 104 PRO A CA 1
ATOM 828 C C . PRO A 1 104 ? 11.126 -9.110 -3.075 1.00 92.56 104 PRO A C 1
ATOM 830 O O . PRO A 1 104 ? 10.016 -8.754 -3.472 1.00 92.56 104 PRO A O 1
ATOM 833 N N . ALA A 1 105 ? 11.650 -10.298 -3.387 1.00 92.19 105 ALA A N 1
ATOM 834 C CA . ALA A 1 105 ? 10.855 -11.340 -4.029 1.00 92.19 105 ALA A CA 1
ATOM 835 C C . ALA A 1 105 ? 9.642 -11.702 -3.161 1.00 92.19 105 ALA A C 1
ATOM 837 O O . ALA A 1 105 ? 9.672 -11.546 -1.937 1.00 92.19 105 ALA A O 1
ATOM 838 N N . LYS A 1 106 ? 8.593 -12.216 -3.801 1.00 93.69 106 LYS A N 1
ATOM 839 C CA . LYS A 1 106 ? 7.302 -12.571 -3.195 1.00 93.69 106 LYS A CA 1
ATOM 840 C C . LYS A 1 106 ? 6.506 -11.400 -2.616 1.00 93.69 106 LYS A C 1
ATOM 842 O O . LYS A 1 106 ? 5.440 -11.597 -2.037 1.00 93.69 106 LYS A O 1
ATOM 847 N N . TYR A 1 107 ? 6.999 -10.171 -2.761 1.00 94.50 107 TYR A N 1
ATOM 848 C CA . TYR A 1 107 ? 6.208 -8.992 -2.449 1.00 94.50 107 TYR A CA 1
ATOM 849 C C . TYR A 1 107 ? 5.031 -8.896 -3.426 1.00 94.50 107 TYR A C 1
ATOM 851 O O . TYR A 1 107 ? 5.218 -9.039 -4.636 1.00 94.50 107 TYR A O 1
ATOM 859 N N . ARG A 1 108 ? 3.830 -8.650 -2.894 1.00 95.81 108 ARG A N 1
ATOM 860 C CA . ARG A 1 108 ? 2.622 -8.407 -3.688 1.00 95.81 108 ARG A CA 1
ATOM 861 C C . ARG A 1 108 ? 2.603 -6.955 -4.128 1.00 95.81 108 ARG A C 1
ATOM 863 O O . ARG A 1 108 ? 2.199 -6.073 -3.376 1.00 95.81 108 ARG A O 1
ATOM 870 N N . LEU A 1 109 ? 3.097 -6.728 -5.332 1.00 94.94 109 LEU A N 1
ATOM 871 C CA . LEU A 1 109 ? 3.191 -5.417 -5.937 1.00 94.94 109 LEU A CA 1
ATOM 872 C C . LEU A 1 109 ? 1.829 -4.997 -6.487 1.00 94.94 109 LEU A C 1
ATOM 874 O O . LEU A 1 109 ? 1.233 -5.730 -7.274 1.00 94.94 109 LEU A O 1
ATOM 878 N N . ARG A 1 110 ? 1.364 -3.810 -6.097 1.00 94.31 110 ARG A N 1
ATOM 879 C CA . ARG A 1 110 ? 0.146 -3.193 -6.628 1.00 94.31 110 ARG A CA 1
ATOM 880 C C . ARG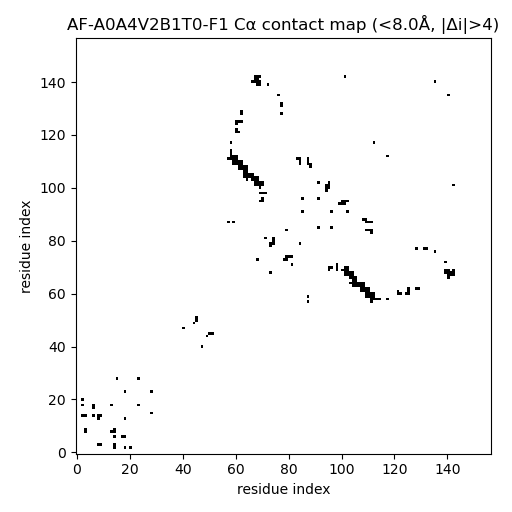 A 1 110 ? 0.481 -2.296 -7.804 1.00 94.31 110 ARG A C 1
ATOM 882 O O . ARG A 1 110 ? 1.374 -1.458 -7.709 1.00 94.31 110 ARG A O 1
ATOM 889 N N . LEU A 1 111 ? -0.236 -2.476 -8.903 1.00 91.00 111 LEU A N 1
ATOM 890 C CA . LEU A 1 111 ? -0.024 -1.754 -10.153 1.00 91.00 111 LEU A CA 1
ATOM 891 C C . LEU A 1 111 ? -1.353 -1.184 -10.655 1.00 91.00 111 LEU A C 1
ATOM 893 O O . LEU A 1 111 ? -2.390 -1.831 -10.469 1.00 91.00 111 LEU A O 1
ATOM 897 N N . PRO A 1 112 ? -1.345 0.009 -11.272 1.00 86.31 112 PRO A N 1
ATOM 898 C CA . PRO A 1 112 ? -2.571 0.648 -11.732 1.00 86.31 112 PRO A CA 1
ATOM 899 C C . PRO A 1 112 ? -3.247 -0.189 -12.824 1.00 86.31 112 PRO A C 1
ATOM 901 O O . PRO A 1 112 ? -2.574 -0.808 -13.649 1.00 86.31 112 PRO A O 1
ATOM 904 N N . ILE A 1 113 ? -4.580 -0.202 -12.821 1.00 80.56 113 ILE A N 1
ATOM 905 C CA . ILE A 1 113 ? -5.397 -0.674 -13.945 1.00 80.56 113 ILE A CA 1
ATOM 906 C C . ILE A 1 113 ? -5.879 0.544 -14.721 1.00 80.56 113 ILE A C 1
ATOM 908 O O . ILE A 1 113 ? -6.476 1.448 -14.133 1.00 80.56 113 ILE A O 1
ATOM 912 N N . ASP A 1 114 ? -5.689 0.534 -16.038 1.00 66.88 114 ASP A N 1
ATOM 913 C CA . ASP A 1 114 ? -6.372 1.487 -16.906 1.00 66.88 114 ASP A CA 1
ATOM 914 C C . ASP A 1 114 ? -7.877 1.200 -16.855 1.00 66.88 114 ASP A C 1
ATOM 916 O O . ASP A 1 114 ? -8.333 0.087 -17.118 1.00 66.88 114 ASP A O 1
ATOM 920 N N . ALA A 1 115 ? -8.660 2.209 -16.469 1.00 56.62 115 ALA A N 1
ATOM 921 C CA . ALA A 1 115 ? -10.075 2.101 -16.099 1.00 56.62 115 ALA A CA 1
ATOM 922 C C . ALA A 1 115 ? -11.032 1.691 -17.244 1.00 56.62 115 ALA A C 1
ATOM 924 O O . ALA A 1 115 ? -12.247 1.825 -17.112 1.00 56.62 115 ALA A O 1
ATOM 925 N N . THR A 1 116 ? -10.511 1.222 -18.378 1.00 55.88 116 THR A N 1
ATOM 926 C CA . THR A 1 116 ? -11.289 0.896 -19.575 1.00 55.88 116 THR A CA 1
ATOM 927 C C . THR A 1 116 ? -11.976 -0.475 -19.490 1.00 55.88 116 THR A C 1
ATOM 929 O O . THR A 1 116 ? -12.909 -0.711 -20.250 1.00 55.88 116 THR A O 1
ATOM 932 N N . ASN A 1 117 ? -11.587 -1.366 -18.563 1.00 51.72 117 ASN A N 1
ATOM 933 C CA . ASN A 1 117 ? -12.297 -2.631 -18.315 1.00 51.72 117 ASN A CA 1
ATOM 934 C C . ASN A 1 117 ? -12.037 -3.165 -16.889 1.00 51.72 117 ASN A C 1
ATOM 936 O O . ASN A 1 117 ? -10.997 -3.738 -16.596 1.00 51.72 117 ASN A O 1
ATOM 940 N N . THR A 1 118 ? -12.973 -2.947 -15.963 1.00 55.88 118 THR A N 1
ATOM 941 C CA . THR A 1 118 ? -12.695 -3.050 -14.512 1.00 55.88 118 THR A CA 1
ATOM 942 C C . THR A 1 118 ? -12.865 -4.458 -13.910 1.00 55.88 118 THR A C 1
ATOM 944 O O . THR A 1 118 ? -12.466 -4.684 -12.767 1.00 55.88 118 THR A O 1
ATOM 947 N N . GLN A 1 119 ? -13.459 -5.418 -14.629 1.00 53.91 119 GLN A N 1
ATOM 948 C CA . GLN A 1 119 ? -13.772 -6.758 -14.085 1.00 53.91 119 GLN A CA 1
ATOM 949 C C . GLN A 1 119 ? -13.109 -7.91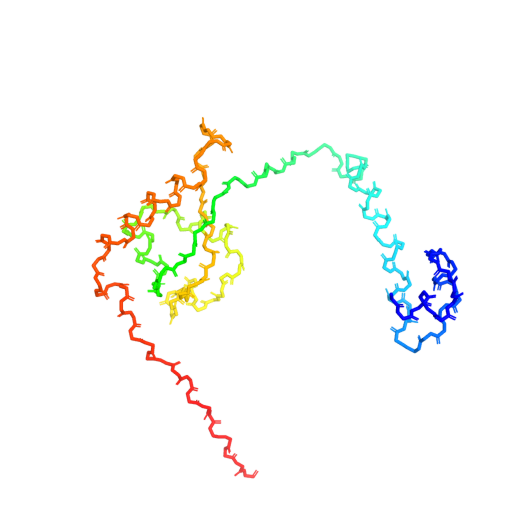6 -14.833 1.00 53.91 119 GLN A C 1
ATOM 951 O O . GLN A 1 119 ? -12.746 -8.917 -14.217 1.00 53.91 119 GLN A O 1
ATOM 956 N N . ILE A 1 120 ? -12.922 -7.771 -16.139 1.00 55.44 120 ILE A N 1
ATOM 957 C CA . ILE A 1 120 ? -12.152 -8.699 -16.960 1.00 55.44 120 ILE A CA 1
ATOM 958 C C . ILE A 1 120 ? -10.701 -8.191 -16.900 1.00 55.44 120 ILE A C 1
ATOM 960 O O . ILE A 1 120 ? -10.484 -6.987 -16.938 1.00 55.44 120 ILE A O 1
ATOM 964 N N . ASP A 1 121 ? -9.734 -9.094 -16.735 1.00 71.19 121 ASP A N 1
ATOM 965 C CA . ASP A 1 121 ? -8.289 -8.861 -16.915 1.00 71.19 121 ASP A CA 1
ATOM 966 C C . ASP A 1 121 ? -7.370 -8.554 -15.720 1.00 71.19 121 ASP A C 1
ATOM 968 O O . ASP A 1 121 ? -6.182 -8.392 -15.964 1.00 71.19 121 ASP A O 1
ATOM 972 N N . LYS A 1 122 ? -7.752 -8.614 -14.429 1.00 80.56 122 LYS A N 1
ATOM 973 C CA . LYS A 1 122 ? -6.718 -8.543 -13.348 1.00 80.56 122 LYS A CA 1
ATOM 974 C C . LYS A 1 122 ? -5.624 -9.607 -13.515 1.00 80.56 122 LYS A C 1
ATOM 976 O O . LYS A 1 122 ? -4.434 -9.319 -13.406 1.00 80.56 122 LYS A O 1
ATOM 981 N N . GLU A 1 123 ? -6.038 -10.836 -13.818 1.00 83.25 123 GLU A N 1
ATOM 982 C CA . GLU A 1 123 ? -5.114 -11.934 -14.107 1.00 83.25 123 GLU A CA 1
ATOM 983 C C . GLU A 1 123 ? -4.385 -11.756 -15.439 1.00 83.25 123 GLU A C 1
ATOM 985 O O . GLU A 1 123 ? -3.206 -12.089 -15.534 1.00 83.25 123 GLU A O 1
ATOM 990 N N . ALA A 1 124 ? -5.055 -11.242 -16.474 1.00 85.38 124 ALA A N 1
ATOM 991 C CA . ALA A 1 124 ? -4.416 -11.012 -17.765 1.00 85.38 124 ALA A CA 1
ATOM 992 C C . ALA A 1 124 ? -3.363 -9.896 -17.663 1.00 85.38 124 ALA A C 1
ATOM 994 O O . ALA A 1 124 ? -2.242 -10.087 -18.127 1.00 85.38 124 ALA A O 1
ATOM 995 N N . HIS A 1 125 ? -3.658 -8.803 -16.954 1.00 86.50 125 HIS A N 1
ATOM 996 C CA . HIS A 1 125 ? -2.702 -7.760 -16.587 1.00 86.50 125 HIS A CA 1
ATOM 997 C C . HIS A 1 125 ? -1.518 -8.336 -15.805 1.00 86.50 125 HIS A C 1
ATOM 999 O O . HIS A 1 125 ? -0.372 -8.054 -16.152 1.00 86.50 125 HIS A O 1
ATOM 1005 N N . ALA A 1 126 ? -1.762 -9.208 -14.819 1.00 89.56 126 ALA A N 1
ATOM 1006 C CA . ALA A 1 126 ? -0.686 -9.881 -14.094 1.00 89.56 126 ALA A CA 1
ATOM 1007 C C . ALA A 1 126 ? 0.187 -10.749 -15.021 1.00 89.56 126 ALA A C 1
ATOM 1009 O O . ALA A 1 126 ? 1.413 -10.691 -14.938 1.00 89.56 126 ALA A O 1
ATOM 1010 N N . ARG A 1 127 ? -0.408 -11.509 -15.951 1.00 89.00 127 ARG A N 1
ATOM 1011 C CA . ARG A 1 127 ? 0.333 -12.326 -16.933 1.00 89.00 127 ARG A CA 1
ATOM 1012 C C . ARG A 1 127 ? 1.153 -11.467 -17.896 1.00 89.00 127 ARG A C 1
ATOM 1014 O O . ARG A 1 127 ? 2.314 -11.781 -18.142 1.00 89.00 127 ARG A O 1
ATOM 1021 N N . VAL A 1 128 ? 0.578 -10.378 -18.411 1.00 89.44 128 VAL A N 1
ATOM 1022 C CA . VAL A 1 128 ? 1.274 -9.422 -19.288 1.00 89.44 128 VAL A CA 1
ATOM 1023 C C . VAL A 1 128 ? 2.440 -8.774 -18.547 1.00 89.44 128 VAL A C 1
ATOM 1025 O O . VAL A 1 128 ? 3.544 -8.698 -19.088 1.00 89.44 128 VAL A O 1
ATOM 1028 N N . PHE A 1 129 ? 2.225 -8.373 -17.292 1.00 90.62 129 PHE A N 1
ATOM 1029 C CA . PHE A 1 129 ? 3.285 -7.841 -16.449 1.00 90.62 129 PHE A CA 1
ATOM 1030 C C . PHE A 1 129 ? 4.414 -8.853 -16.266 1.00 90.62 129 PHE A C 1
ATOM 1032 O O . PHE A 1 129 ? 5.566 -8.507 -16.500 1.00 90.62 129 PHE A O 1
ATOM 1039 N N . LEU A 1 130 ? 4.107 -10.099 -15.890 1.00 91.62 130 LEU A N 1
ATOM 1040 C CA . LEU A 1 130 ? 5.119 -11.138 -15.681 1.00 91.62 130 LEU A CA 1
ATOM 1041 C C . LEU A 1 130 ? 5.909 -11.424 -16.966 1.00 91.62 130 LEU A C 1
ATOM 1043 O O . LEU A 1 130 ? 7.135 -11.485 -16.930 1.00 91.62 130 LEU A O 1
ATOM 1047 N N . ALA A 1 131 ? 5.234 -11.482 -18.117 1.00 91.06 131 ALA A N 1
ATOM 1048 C CA . ALA A 1 131 ? 5.890 -11.644 -19.412 1.00 91.06 131 ALA A CA 1
ATOM 1049 C C . ALA A 1 131 ? 6.810 -10.461 -19.772 1.00 91.06 131 ALA A C 1
ATOM 1051 O O . ALA A 1 131 ? 7.855 -10.654 -20.395 1.00 91.06 131 ALA A O 1
ATOM 1052 N N . GLY A 1 132 ? 6.444 -9.230 -19.398 1.00 89.94 132 GLY A N 1
ATOM 1053 C CA . GLY A 1 132 ? 7.315 -8.059 -19.534 1.00 89.94 132 GLY A CA 1
ATOM 1054 C C . GLY A 1 132 ? 8.480 -8.077 -18.540 1.00 89.94 132 GLY A C 1
ATOM 1055 O O . GLY A 1 132 ? 9.620 -7.808 -18.914 1.00 89.94 132 GLY A O 1
ATOM 1056 N N . PHE A 1 133 ? 8.216 -8.482 -17.299 1.00 90.25 133 PHE A N 1
ATOM 1057 C CA . PHE A 1 133 ? 9.207 -8.603 -16.235 1.00 90.25 133 PHE A CA 1
ATOM 1058 C C . PHE A 1 133 ? 10.304 -9.614 -16.591 1.00 90.25 133 PHE A C 1
ATOM 1060 O O . PHE A 1 133 ? 11.486 -9.366 -16.346 1.00 90.25 133 PHE A O 1
ATOM 1067 N N . ASP A 1 134 ? 9.943 -10.719 -17.243 1.00 89.75 134 ASP A N 1
ATOM 1068 C CA . ASP A 1 134 ? 10.902 -11.725 -17.697 1.00 89.75 134 ASP A CA 1
ATOM 1069 C C . ASP A 1 134 ? 11.843 -11.230 -18.798 1.00 89.75 134 ASP A C 1
ATOM 1071 O O . ASP A 1 134 ? 12.967 -11.727 -18.912 1.00 89.75 134 ASP A O 1
ATOM 1075 N N . LYS A 1 135 ? 11.439 -10.201 -19.553 1.00 90.00 135 LYS A N 1
ATOM 1076 C CA . LYS A 1 135 ? 12.287 -9.545 -20.559 1.00 90.00 135 LYS A CA 1
ATOM 1077 C C . LYS A 1 135 ? 13.309 -8.587 -19.946 1.00 90.00 135 LYS A C 1
ATOM 1079 O O . LYS A 1 135 ? 14.230 -8.165 -20.644 1.00 90.00 135 LYS A O 1
ATOM 1084 N N . ILE A 1 136 ? 13.190 -8.242 -18.660 1.00 88.12 136 ILE A N 1
ATOM 1085 C CA . ILE A 1 136 ? 14.177 -7.396 -17.979 1.00 88.12 136 ILE A CA 1
ATOM 1086 C C . ILE A 1 136 ? 15.513 -8.154 -17.919 1.00 88.12 136 ILE A C 1
ATOM 1088 O O . ILE A 1 136 ? 15.544 -9.291 -17.428 1.00 88.12 136 ILE A O 1
ATOM 1092 N N . PRO A 1 137 ? 16.641 -7.559 -18.357 1.00 87.75 137 PRO A N 1
ATOM 1093 C CA . PRO A 1 137 ? 17.922 -8.253 -18.329 1.00 87.75 137 PRO A CA 1
ATOM 1094 C C . PRO A 1 137 ? 18.284 -8.699 -16.909 1.00 87.75 137 PRO A C 1
ATOM 1096 O O . PRO A 1 137 ? 18.084 -7.961 -15.940 1.00 87.75 137 PRO A O 1
ATOM 1099 N N . GLU A 1 138 ? 18.842 -9.903 -16.773 1.00 82.44 138 GLU A N 1
ATOM 1100 C CA . GLU A 1 138 ? 19.129 -10.491 -15.459 1.00 82.44 138 GLU A CA 1
ATOM 1101 C C . GLU A 1 138 ? 20.045 -9.622 -14.592 1.00 82.44 138 GLU A C 1
ATOM 1103 O O . GLU A 1 138 ? 19.905 -9.630 -13.373 1.00 82.44 138 GLU A O 1
ATOM 1108 N N . SER A 1 139 ? 20.942 -8.832 -15.189 1.00 82.81 139 SER A N 1
ATOM 1109 C CA . SER A 1 139 ? 21.816 -7.898 -14.466 1.00 82.81 139 SER A CA 1
ATOM 1110 C C . SER A 1 139 ? 21.043 -6.875 -13.626 1.00 82.81 139 SER A C 1
ATOM 1112 O O . SER A 1 139 ? 21.529 -6.448 -12.583 1.00 82.81 139 SER A O 1
ATOM 1114 N N . PHE A 1 140 ? 19.821 -6.518 -14.034 1.00 80.81 140 PHE A N 1
ATOM 1115 C CA . PHE A 1 140 ? 18.950 -5.587 -13.311 1.00 80.81 140 PHE A CA 1
ATOM 1116 C C . PHE A 1 140 ? 18.001 -6.278 -12.317 1.00 80.81 140 PHE A C 1
ATOM 1118 O O . PHE A 1 140 ? 17.417 -5.588 -11.476 1.00 80.81 140 PHE A O 1
ATOM 1125 N N . ARG A 1 141 ? 17.877 -7.613 -12.394 1.00 74.56 141 ARG A N 1
ATOM 1126 C CA . ARG A 1 141 ? 17.141 -8.483 -11.449 1.00 74.56 141 ARG A CA 1
ATOM 1127 C C . ARG A 1 141 ? 18.060 -9.121 -10.394 1.00 74.56 141 ARG A C 1
ATOM 1129 O O . ARG A 1 141 ? 17.624 -9.451 -9.297 1.00 74.56 141 ARG A O 1
ATOM 1136 N N . LYS A 1 142 ? 19.356 -9.256 -10.684 1.00 64.81 142 LYS A N 1
ATOM 1137 C CA . LYS A 1 142 ? 20.390 -9.743 -9.760 1.00 64.81 142 LYS A CA 1
ATOM 1138 C C . LYS A 1 142 ? 21.012 -8.574 -9.012 1.00 64.81 142 LYS A C 1
ATOM 1140 O O . LYS A 1 142 ? 22.159 -8.203 -9.239 1.00 64.81 142 LYS A O 1
ATOM 1145 N N . ILE A 1 143 ? 20.261 -8.000 -8.080 1.00 60.91 143 ILE A N 1
ATOM 1146 C CA . ILE A 1 143 ? 20.905 -7.208 -7.034 1.00 60.91 143 ILE A CA 1
ATOM 1147 C C . ILE A 1 143 ? 21.462 -8.234 -6.062 1.00 60.91 143 ILE A C 1
ATOM 1149 O O . ILE A 1 143 ? 20.705 -8.899 -5.356 1.00 60.91 143 ILE A O 1
ATOM 1153 N N . SER A 1 144 ? 22.784 -8.411 -6.067 1.00 45.59 144 SER A N 1
ATOM 1154 C CA . SER A 1 144 ? 23.450 -9.109 -4.976 1.00 45.59 144 SER A CA 1
ATOM 1155 C C . SER A 1 144 ? 22.964 -8.472 -3.684 1.00 45.59 144 SER A C 1
ATOM 1157 O O . SER A 1 144 ? 23.083 -7.258 -3.515 1.00 45.59 144 SER A O 1
ATOM 1159 N N . THR A 1 145 ? 22.399 -9.269 -2.787 1.00 45.62 145 THR A N 1
ATOM 1160 C CA . THR A 1 145 ? 21.998 -8.868 -1.439 1.00 45.62 145 THR A CA 1
ATOM 1161 C C . THR A 1 145 ? 23.253 -8.534 -0.617 1.00 45.62 145 THR A C 1
ATOM 1163 O O . THR A 1 145 ? 23.573 -9.180 0.373 1.00 45.62 145 THR A O 1
ATOM 1166 N N . SER A 1 146 ? 24.043 -7.552 -1.044 1.00 39.75 146 SER A N 1
ATOM 1167 C CA . SER A 1 146 ? 25.273 -7.110 -0.402 1.00 39.75 146 SER A CA 1
ATOM 1168 C C . SER A 1 146 ? 24.956 -5.947 0.527 1.00 39.75 146 SER A C 1
ATOM 1170 O O . SER A 1 146 ? 25.354 -4.817 0.275 1.00 39.75 146 SER A O 1
ATOM 1172 N N . ALA A 1 147 ? 24.202 -6.239 1.584 1.00 40.75 147 ALA A N 1
ATOM 1173 C CA . ALA A 1 147 ? 24.221 -5.491 2.840 1.00 40.75 147 ALA A CA 1
ATOM 1174 C C . ALA A 1 147 ? 23.392 -6.244 3.889 1.00 40.75 147 ALA A C 1
ATOM 1176 O O . ALA A 1 147 ? 22.421 -5.728 4.438 1.00 40.75 147 ALA A O 1
ATOM 1177 N N . ALA A 1 148 ? 23.795 -7.477 4.211 1.00 39.84 148 ALA A N 1
ATOM 1178 C CA . ALA A 1 148 ? 23.588 -7.952 5.571 1.00 39.84 148 ALA A CA 1
ATOM 1179 C C . ALA A 1 148 ? 24.291 -6.943 6.489 1.00 39.84 148 ALA A C 1
ATOM 1181 O O . ALA A 1 148 ? 25.520 -6.899 6.569 1.00 39.84 148 ALA A O 1
ATOM 1182 N N . ILE A 1 149 ? 23.504 -6.061 7.099 1.00 46.62 149 ILE A N 1
ATOM 1183 C CA . ILE A 1 149 ? 23.948 -5.120 8.118 1.00 46.62 149 ILE A CA 1
ATOM 1184 C C . ILE A 1 149 ? 24.620 -5.963 9.206 1.00 46.62 149 ILE A C 1
ATOM 1186 O O . ILE A 1 149 ? 23.948 -6.637 9.984 1.00 46.62 149 ILE A O 1
ATOM 1190 N N . LYS A 1 150 ? 25.959 -5.976 9.239 1.00 39.59 150 LYS A N 1
ATOM 1191 C CA . LYS A 1 150 ? 26.702 -6.558 10.361 1.00 39.59 150 LYS A CA 1
ATOM 1192 C C . LYS A 1 150 ? 26.214 -5.848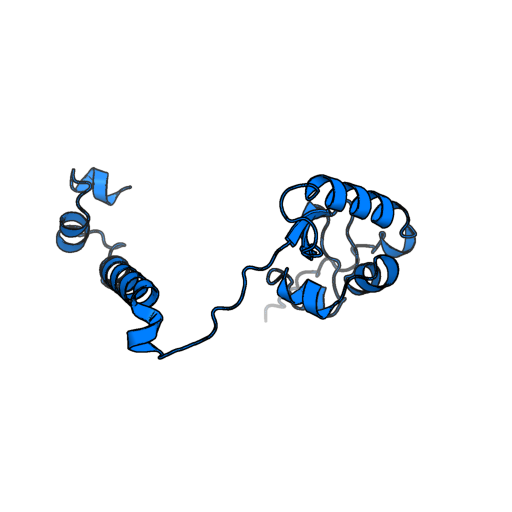 11.628 1.00 39.59 150 LYS A C 1
ATOM 1194 O O . LYS A 1 150 ? 26.263 -4.615 11.661 1.00 39.59 150 LYS A O 1
ATOM 1199 N N . PRO A 1 151 ? 25.769 -6.568 12.673 1.00 41.25 151 PRO A N 1
ATOM 1200 C CA . PRO A 1 151 ? 25.410 -5.922 13.921 1.00 41.25 151 PRO A CA 1
ATOM 1201 C C . PRO A 1 151 ? 26.647 -5.190 14.440 1.00 41.25 151 PRO A C 1
ATOM 1203 O O . PRO A 1 151 ? 27.720 -5.775 14.614 1.00 41.25 151 PRO A O 1
ATOM 1206 N N . LYS A 1 152 ? 26.507 -3.876 14.631 1.00 53.59 152 LYS A N 1
ATOM 1207 C CA . LYS A 1 152 ? 27.537 -3.009 15.201 1.00 53.59 152 LYS A CA 1
ATOM 1208 C C . LYS A 1 152 ? 27.859 -3.568 16.590 1.00 53.59 152 LYS A C 1
ATOM 1210 O O . LYS A 1 152 ? 27.057 -3.422 17.508 1.00 53.59 152 LYS A O 1
ATOM 1215 N N . ARG A 1 153 ? 28.994 -4.268 16.733 1.00 46.84 153 ARG A N 1
ATOM 1216 C CA . ARG A 1 153 ? 29.504 -4.754 18.026 1.00 46.84 153 ARG A CA 1
ATOM 1217 C C . ARG A 1 153 ? 29.508 -3.570 18.995 1.00 46.84 153 ARG A C 1
ATOM 1219 O O . ARG A 1 153 ? 30.305 -2.647 18.829 1.00 46.84 153 ARG A O 1
ATOM 1226 N N . ARG A 1 154 ? 28.610 -3.584 19.985 1.00 50.22 154 ARG A N 1
ATOM 1227 C CA . ARG A 1 154 ? 28.681 -2.680 21.135 1.00 50.22 154 ARG A CA 1
ATOM 1228 C C . ARG A 1 154 ? 30.007 -2.967 21.839 1.00 50.22 154 ARG A C 1
ATOM 1230 O O . ARG A 1 154 ? 30.197 -4.045 22.392 1.00 50.22 154 ARG A O 1
ATOM 1237 N N . ARG A 1 155 ? 30.951 -2.029 21.743 1.00 45.44 155 ARG A N 1
ATOM 1238 C CA . ARG A 1 155 ? 32.115 -1.977 22.629 1.00 45.44 155 ARG A CA 1
ATOM 1239 C C . ARG A 1 155 ? 31.579 -1.593 24.004 1.00 45.44 155 ARG A C 1
ATOM 1241 O O . ARG A 1 155 ? 31.156 -0.456 24.182 1.00 45.44 155 ARG A O 1
ATOM 1248 N N . ASN A 1 156 ? 31.569 -2.545 24.928 1.00 46.00 156 ASN A N 1
ATOM 1249 C CA . ASN A 1 156 ? 31.438 -2.239 26.344 1.00 46.00 156 ASN A CA 1
ATOM 1250 C C . ASN A 1 156 ? 32.715 -1.504 26.776 1.00 46.00 156 ASN A C 1
ATOM 1252 O O . ASN A 1 156 ? 33.824 -1.961 26.484 1.00 46.00 156 ASN A O 1
ATOM 1256 N N . ARG A 1 157 ? 32.540 -0.352 27.415 1.00 52.94 157 ARG A N 1
ATOM 1257 C CA . ARG A 1 157 ? 33.483 0.235 28.361 1.00 52.94 157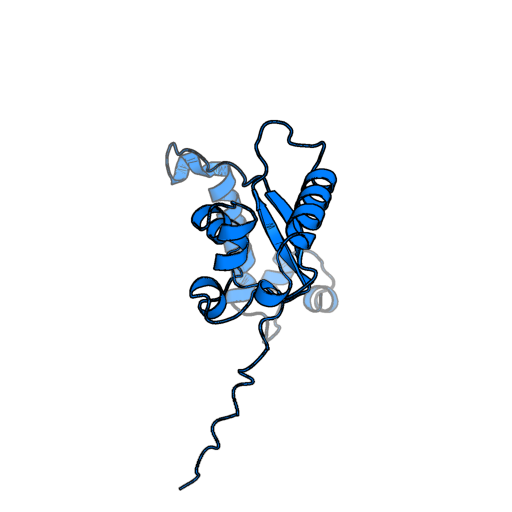 ARG A CA 1
ATOM 1258 C C . ARG A 1 157 ? 32.716 0.458 29.648 1.00 52.94 157 ARG A C 1
ATOM 1260 O O . ARG A 1 157 ? 31.532 0.843 29.523 1.00 52.94 157 ARG A O 1
#